Protein AF-A0A957MYQ6-F1 (afdb_monomer_lite)

pLDDT: mean 88.62, std 14.3, range [37.88, 97.56]

Sequence (107 aa):
PAEDISEDAAWDEAVTLADASLAPLLDRLRAAGWPAPEVGLDIADGRGRIVAAAELAWRAPRVAVFLPGQESDLLLAGQANWRTFLAGDVAACVDALLALDNVETTR

Radius of gyration: 13.66 Å; chains: 1; bounding box: 34×37×34 Å

Foldseek 3Di:
DPPPQPQVNLLVCLCVQADVLLNVLSVLCVVVVHGRWDAQDFQAAPVRHGQATARTADPVVQEGEHEPVRVRRQVRSVNSVHHYYYVPPNVVVSVVVSVVVVVVPPD

Structure (mmCIF, N/CA/C/O backbone):
data_AF-A0A957MYQ6-F1
#
_entry.id   AF-A0A957MYQ6-F1
#
loop_
_atom_site.group_PDB
_atom_site.id
_atom_site.type_symbol
_atom_site.label_atom_id
_atom_site.label_alt_id
_atom_site.label_comp_id
_atom_site.label_asym_id
_atom_site.label_entity_id
_atom_site.label_seq_id
_atom_site.pdbx_PDB_ins_code
_atom_site.Cartn_x
_atom_site.Cartn_y
_atom_site.Cartn_z
_atom_site.occupancy
_atom_site.B_iso_or_equiv
_atom_site.auth_seq_id
_atom_site.auth_comp_id
_atom_site.auth_asym_id
_atom_site.auth_atom_id
_atom_site.pdbx_PDB_model_num
ATOM 1 N N . PRO A 1 1 ? -16.464 -1.642 -20.356 1.00 37.97 1 PRO A N 1
ATOM 2 C CA . PRO A 1 1 ? -15.198 -2.372 -20.592 1.00 37.97 1 PRO A CA 1
ATOM 3 C C . PRO A 1 1 ? -14.158 -1.916 -19.567 1.00 37.97 1 PRO A C 1
ATOM 5 O O . PRO A 1 1 ? -13.855 -0.731 -19.532 1.00 37.97 1 PRO A O 1
ATOM 8 N N . ALA A 1 2 ? -13.712 -2.804 -18.677 1.00 49.34 2 ALA A N 1
ATOM 9 C CA . ALA A 1 2 ? -12.579 -2.485 -17.812 1.00 49.34 2 ALA A CA 1
ATOM 10 C C . ALA A 1 2 ? -11.347 -2.377 -18.718 1.00 49.34 2 ALA A C 1
ATOM 12 O O . ALA A 1 2 ? -11.082 -3.306 -19.481 1.00 49.34 2 ALA A O 1
ATOM 13 N N . GLU A 1 3 ? -10.701 -1.215 -18.735 1.00 53.62 3 GLU A N 1
ATOM 14 C CA . GLU A 1 3 ? -9.434 -1.034 -19.437 1.00 53.62 3 GLU A CA 1
ATOM 15 C C . GLU A 1 3 ? -8.420 -2.011 -18.839 1.00 53.62 3 GLU A C 1
ATOM 17 O O . GLU A 1 3 ? -8.224 -2.055 -17.626 1.00 53.62 3 GLU A O 1
ATOM 22 N N . ASP A 1 4 ? -7.836 -2.848 -19.693 1.00 59.69 4 ASP A N 1
ATOM 23 C CA . ASP A 1 4 ? -6.691 -3.681 -19.345 1.00 59.69 4 ASP A CA 1
ATOM 24 C C . ASP A 1 4 ? -5.492 -2.730 -19.244 1.00 59.69 4 ASP A C 1
ATOM 26 O O . ASP A 1 4 ? -4.839 -2.412 -20.240 1.00 59.69 4 ASP A O 1
ATOM 30 N N . ILE A 1 5 ? -5.303 -2.133 -18.064 1.00 64.81 5 ILE A N 1
ATOM 31 C CA . ILE A 1 5 ? -4.150 -1.277 -17.792 1.00 64.81 5 ILE A CA 1
ATOM 32 C C . ILE A 1 5 ? -2.937 -2.204 -17.742 1.00 64.81 5 ILE A C 1
ATOM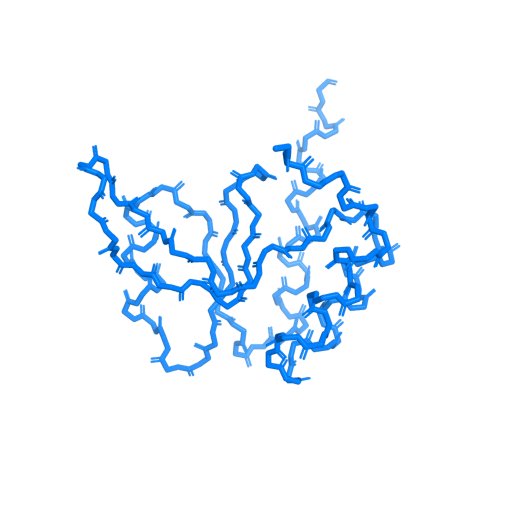 34 O O . ILE A 1 5 ? -2.841 -3.066 -16.868 1.00 64.81 5 ILE A O 1
ATOM 38 N N . SER A 1 6 ? -2.017 -2.046 -18.694 1.00 85.88 6 SER A N 1
ATOM 39 C CA . SER A 1 6 ? -0.742 -2.768 -18.673 1.00 85.88 6 SER A CA 1
ATOM 40 C C . SER A 1 6 ? -0.001 -2.497 -17.362 1.00 85.88 6 SER A C 1
ATOM 42 O O . SER A 1 6 ? -0.042 -1.372 -16.870 1.00 85.88 6 SER A O 1
ATOM 44 N N . GLU A 1 7 ? 0.736 -3.478 -16.842 1.00 84.56 7 GLU A N 1
ATOM 45 C CA . GLU A 1 7 ? 1.483 -3.350 -15.581 1.00 84.56 7 GLU A CA 1
ATOM 46 C C . GLU A 1 7 ? 2.405 -2.117 -15.537 1.00 84.56 7 GLU A C 1
ATOM 48 O O . GLU A 1 7 ? 2.477 -1.443 -14.512 1.00 84.56 7 GLU A O 1
ATOM 53 N N . ASP A 1 8 ? 3.042 -1.757 -16.656 1.00 89.56 8 ASP A N 1
ATOM 54 C CA . ASP A 1 8 ? 3.846 -0.533 -16.748 1.00 89.56 8 ASP A CA 1
ATOM 55 C C . ASP A 1 8 ? 3.017 0.736 -16.519 1.00 89.56 8 ASP A C 1
ATOM 57 O O . ASP A 1 8 ? 3.427 1.600 -15.751 1.00 89.56 8 ASP A O 1
ATOM 61 N N . ALA A 1 9 ? 1.819 0.815 -17.104 1.00 92.12 9 ALA A N 1
ATOM 62 C CA . ALA A 1 9 ? 0.916 1.947 -16.910 1.00 92.12 9 ALA A CA 1
ATOM 63 C C . ALA A 1 9 ? 0.399 2.033 -15.464 1.00 92.12 9 ALA A C 1
ATOM 65 O O . ALA A 1 9 ? 0.283 3.132 -14.927 1.00 92.12 9 ALA A O 1
ATOM 66 N N . ALA A 1 10 ? 0.155 0.891 -14.810 1.00 93.25 10 ALA A N 1
ATOM 67 C CA . ALA A 1 10 ? -0.204 0.863 -13.392 1.00 93.25 10 ALA A CA 1
ATOM 68 C C . ALA A 1 10 ? 0.952 1.359 -12.503 1.00 93.25 10 ALA A C 1
ATOM 70 O O . ALA A 1 10 ? 0.729 2.088 -11.539 1.00 93.25 10 ALA A O 1
ATOM 71 N N . TRP A 1 11 ? 2.200 1.022 -12.847 1.00 95.69 11 TRP A N 1
ATOM 72 C CA . TRP A 1 11 ? 3.380 1.562 -12.169 1.00 95.69 11 TRP A CA 1
ATOM 73 C C . TRP A 1 11 ? 3.574 3.061 -12.411 1.00 95.69 11 TRP A C 1
ATOM 75 O O . TRP A 1 11 ? 3.900 3.779 -11.467 1.00 95.69 11 TRP A O 1
ATOM 85 N N . ASP A 1 12 ? 3.377 3.543 -13.640 1.00 95.00 12 ASP A N 1
ATOM 86 C CA . ASP A 1 12 ? 3.441 4.974 -13.960 1.00 95.00 12 ASP A CA 1
ATOM 87 C C . ASP A 1 12 ? 2.393 5.771 -13.173 1.00 95.00 12 ASP A C 1
ATOM 89 O O . ASP A 1 12 ? 2.709 6.818 -12.601 1.00 95.00 12 ASP A O 1
ATOM 93 N N . GLU A 1 13 ? 1.164 5.258 -13.080 1.00 94.12 13 GLU A N 1
ATOM 94 C CA . GLU A 1 13 ? 0.110 5.852 -12.258 1.00 94.12 13 GLU A CA 1
ATOM 95 C C . GLU A 1 13 ? 0.503 5.861 -10.777 1.00 94.12 13 GLU A C 1
ATOM 97 O O . GLU A 1 13 ? 0.448 6.912 -10.136 1.00 94.12 13 GLU A O 1
ATOM 102 N N . ALA A 1 14 ? 0.977 4.728 -10.252 1.00 95.75 14 ALA A N 1
ATOM 103 C CA . ALA A 1 14 ? 1.373 4.616 -8.854 1.00 95.75 14 ALA A CA 1
ATOM 104 C C . ALA A 1 14 ? 2.484 5.605 -8.477 1.00 95.75 14 ALA A C 1
ATOM 106 O O . ALA A 1 14 ? 2.390 6.289 -7.460 1.00 95.75 14 ALA A O 1
ATOM 107 N N . VAL A 1 15 ? 3.515 5.729 -9.315 1.00 95.44 15 VAL A N 1
ATOM 108 C CA . VAL A 1 15 ? 4.618 6.683 -9.111 1.00 95.44 15 VAL A CA 1
ATOM 109 C C . VAL A 1 15 ? 4.148 8.133 -9.251 1.00 95.44 15 VAL A C 1
ATOM 111 O O . VAL A 1 15 ? 4.673 9.011 -8.571 1.00 95.44 15 VAL A O 1
ATOM 114 N N . THR A 1 16 ? 3.163 8.396 -10.113 1.00 95.75 16 THR A N 1
ATOM 115 C CA . THR A 1 16 ? 2.630 9.747 -10.340 1.00 95.75 16 THR A CA 1
ATOM 116 C C . THR A 1 16 ? 1.735 10.223 -9.197 1.00 95.75 16 THR A C 1
ATOM 118 O O . THR A 1 16 ? 1.767 11.405 -8.854 1.00 95.75 16 THR A O 1
ATOM 121 N N . LEU A 1 17 ? 0.906 9.334 -8.646 1.00 96.44 17 LEU A N 1
ATOM 122 C CA . LEU A 1 17 ? -0.128 9.693 -7.673 1.00 96.44 17 LEU A CA 1
ATOM 123 C C . LEU A 1 17 ? 0.323 9.553 -6.219 1.00 96.44 17 LEU A C 1
ATOM 125 O O . LEU A 1 17 ? -0.220 10.246 -5.360 1.00 96.44 17 LEU A O 1
ATOM 129 N N . ALA A 1 18 ? 1.271 8.662 -5.927 1.00 96.5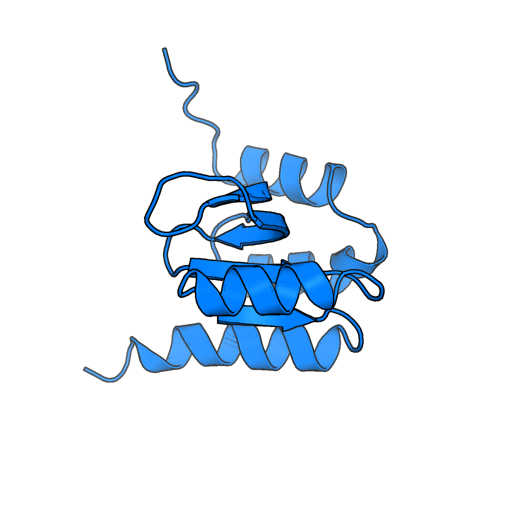6 18 ALA A N 1
ATOM 130 C CA . ALA A 1 18 ? 1.745 8.460 -4.565 1.00 96.56 18 ALA A CA 1
ATOM 131 C C . ALA A 1 18 ? 2.496 9.687 -4.031 1.00 96.56 18 ALA A C 1
ATOM 133 O O . ALA A 1 18 ? 3.099 10.459 -4.780 1.00 96.56 18 ALA A O 1
ATOM 134 N N . ASP A 1 19 ? 2.522 9.832 -2.705 1.00 95.81 19 ASP A N 1
ATOM 135 C CA . ASP A 1 19 ? 3.366 10.837 -2.069 1.00 95.81 19 ASP A CA 1
ATOM 136 C C . ASP A 1 19 ? 4.843 10.621 -2.439 1.00 95.81 19 ASP A C 1
ATOM 138 O O . ASP A 1 19 ? 5.371 9.506 -2.387 1.00 95.81 19 ASP A O 1
ATOM 142 N N . ALA A 1 20 ? 5.530 11.709 -2.795 1.00 94.31 20 ALA A N 1
ATOM 143 C CA . ALA A 1 20 ? 6.903 11.662 -3.292 1.00 94.31 20 ALA A CA 1
ATOM 144 C C . ALA A 1 20 ? 7.894 11.035 -2.293 1.00 94.31 20 ALA A C 1
ATOM 146 O O . ALA A 1 20 ? 8.929 10.507 -2.706 1.00 94.31 20 ALA A O 1
ATOM 147 N N . SER A 1 21 ? 7.591 11.054 -0.989 1.00 93.12 21 SER A N 1
ATOM 148 C CA . SER A 1 21 ? 8.404 10.383 0.033 1.00 93.12 21 SER A CA 1
ATOM 149 C C . SER A 1 21 ? 8.445 8.857 -0.126 1.00 93.12 21 SER A C 1
ATOM 151 O O . SER A 1 21 ? 9.388 8.222 0.351 1.00 93.12 21 SER A O 1
ATOM 153 N N . LEU A 1 22 ? 7.479 8.267 -0.839 1.00 95.31 22 LEU A N 1
ATOM 154 C CA . LEU A 1 22 ? 7.385 6.831 -1.101 1.00 95.31 22 LEU A CA 1
ATOM 155 C C . LEU A 1 22 ? 8.124 6.388 -2.369 1.00 95.31 22 LEU A C 1
ATOM 157 O O . LEU A 1 22 ? 8.251 5.184 -2.590 1.00 95.31 22 LEU A O 1
ATOM 161 N N . ALA A 1 23 ? 8.665 7.313 -3.171 1.00 93.94 23 ALA A N 1
ATOM 162 C CA . ALA A 1 23 ? 9.400 6.973 -4.392 1.00 93.94 23 ALA A CA 1
ATOM 163 C C . ALA A 1 23 ? 10.509 5.916 -4.172 1.00 93.94 23 ALA A C 1
ATOM 165 O O . ALA A 1 23 ? 10.536 4.934 -4.915 1.00 93.94 23 ALA A O 1
ATOM 166 N N . PRO A 1 24 ? 11.349 5.994 -3.113 1.00 93.25 24 PRO A N 1
ATOM 167 C CA . PRO A 1 24 ? 12.365 4.970 -2.868 1.00 93.25 24 PRO A CA 1
ATOM 168 C C . PRO A 1 24 ? 11.776 3.589 -2.550 1.00 93.25 24 PRO A C 1
ATOM 170 O O . PRO A 1 24 ? 12.407 2.574 -2.836 1.00 93.25 24 PRO A O 1
ATOM 173 N N . LEU A 1 25 ? 10.583 3.531 -1.950 1.00 93.88 25 LEU A N 1
ATOM 174 C CA . LEU A 1 25 ? 9.883 2.274 -1.688 1.00 93.88 25 LEU A CA 1
ATOM 175 C C . LEU A 1 25 ? 9.316 1.685 -2.979 1.00 93.88 25 LEU A C 1
ATOM 177 O O . LEU A 1 25 ? 9.532 0.503 -3.241 1.00 93.88 25 LEU A O 1
ATOM 181 N N . LEU A 1 26 ? 8.667 2.505 -3.809 1.00 94.94 26 LEU A N 1
ATOM 182 C CA . LEU A 1 26 ? 8.116 2.081 -5.098 1.00 94.94 26 LEU A CA 1
ATOM 183 C C . LEU A 1 26 ? 9.209 1.545 -6.032 1.00 94.94 26 LEU A C 1
ATOM 185 O O . LEU A 1 26 ? 9.057 0.450 -6.571 1.00 94.94 26 LEU A O 1
ATOM 189 N N . ASP A 1 27 ? 10.342 2.245 -6.142 1.00 94.25 27 ASP A N 1
ATOM 190 C CA . ASP A 1 27 ? 11.484 1.805 -6.953 1.00 94.25 27 ASP A CA 1
ATOM 191 C C . ASP A 1 27 ? 11.994 0.422 -6.526 1.00 94.25 27 ASP A C 1
ATOM 193 O O . ASP A 1 27 ? 12.279 -0.446 -7.356 1.00 94.25 27 ASP A O 1
ATOM 197 N N . ARG A 1 28 ? 12.102 0.193 -5.212 1.00 93.88 28 ARG A N 1
ATOM 198 C CA . ARG A 1 28 ? 12.625 -1.063 -4.655 1.00 93.88 28 ARG A CA 1
ATOM 199 C C . ARG A 1 28 ? 11.651 -2.219 -4.847 1.00 93.88 28 ARG A C 1
ATOM 201 O O . ARG A 1 28 ? 12.097 -3.313 -5.183 1.00 93.88 28 ARG A O 1
ATOM 208 N N . LEU A 1 29 ? 10.353 -1.983 -4.670 1.00 92.75 29 LEU A N 1
ATOM 209 C CA . LEU A 1 29 ? 9.320 -2.997 -4.887 1.00 92.75 29 LEU A CA 1
ATOM 210 C C . LEU A 1 29 ? 9.187 -3.354 -6.372 1.00 92.75 29 LEU A C 1
ATOM 212 O O . LEU A 1 29 ? 9.167 -4.540 -6.701 1.00 92.75 29 LEU A O 1
ATOM 216 N N . ARG A 1 30 ? 9.209 -2.361 -7.273 1.00 94.00 30 ARG A N 1
ATOM 217 C CA . ARG A 1 30 ? 9.220 -2.599 -8.726 1.00 94.00 30 ARG A CA 1
ATOM 218 C C . ARG A 1 30 ? 10.432 -3.429 -9.140 1.00 94.00 30 ARG A C 1
ATOM 220 O O . ARG A 1 30 ? 10.288 -4.416 -9.854 1.00 94.00 30 ARG A O 1
ATOM 227 N N . ALA A 1 31 ? 11.622 -3.079 -8.648 1.00 92.25 31 ALA A N 1
ATOM 228 C CA . ALA A 1 31 ? 12.846 -3.836 -8.922 1.00 92.25 31 ALA A CA 1
ATOM 229 C C . ALA A 1 31 ? 12.821 -5.265 -8.347 1.00 92.25 31 ALA A C 1
ATOM 231 O O . ALA A 1 31 ? 13.485 -6.150 -8.884 1.00 92.25 31 ALA A O 1
ATOM 232 N N . ALA A 1 32 ? 12.065 -5.492 -7.270 1.00 89.75 32 ALA A N 1
ATOM 233 C CA . ALA A 1 32 ? 11.865 -6.805 -6.665 1.00 89.75 32 ALA A CA 1
ATOM 234 C C . ALA A 1 32 ? 10.749 -7.632 -7.332 1.00 89.75 32 ALA A C 1
ATOM 236 O O . ALA A 1 32 ? 10.496 -8.750 -6.894 1.00 89.75 32 ALA A O 1
ATOM 237 N N . GLY A 1 33 ? 10.094 -7.116 -8.378 1.00 90.56 33 GLY A N 1
ATOM 238 C CA . GLY A 1 33 ? 9.050 -7.836 -9.111 1.00 90.56 33 GLY A CA 1
ATOM 239 C C . GLY A 1 33 ? 7.685 -7.841 -8.426 1.00 90.56 33 GLY A C 1
ATOM 240 O O . GLY A 1 33 ? 6.857 -8.696 -8.731 1.00 90.56 33 GLY A O 1
ATOM 241 N N . TRP A 1 34 ? 7.437 -6.908 -7.504 1.00 91.81 34 TRP A N 1
ATOM 242 C CA . TRP A 1 34 ? 6.099 -6.734 -6.946 1.00 91.81 34 TRP A CA 1
ATOM 243 C C . TRP A 1 34 ? 5.124 -6.220 -8.015 1.00 91.81 34 TRP A C 1
ATOM 245 O O . TRP A 1 34 ? 5.534 -5.487 -8.919 1.00 91.81 34 TRP A O 1
ATOM 255 N N . PRO A 1 35 ? 3.825 -6.536 -7.892 1.00 93.06 35 PRO A N 1
ATOM 256 C CA . PRO A 1 35 ? 2.803 -5.866 -8.684 1.00 93.06 35 PRO A CA 1
ATOM 257 C C . PRO A 1 35 ? 2.711 -4.384 -8.299 1.00 93.06 35 PRO A C 1
ATOM 259 O O . PRO A 1 35 ? 2.997 -4.007 -7.156 1.00 93.06 35 PRO A O 1
ATOM 262 N N . ALA A 1 36 ? 2.266 -3.545 -9.234 1.00 94.88 36 ALA A N 1
ATOM 263 C CA . ALA A 1 36 ? 1.995 -2.138 -8.951 1.00 94.88 36 ALA A CA 1
ATOM 264 C C . ALA A 1 36 ? 0.937 -1.997 -7.832 1.00 94.88 36 ALA A C 1
ATOM 266 O O . ALA A 1 36 ? -0.069 -2.716 -7.854 1.00 94.88 36 ALA A O 1
ATOM 267 N N . PRO A 1 37 ? 1.144 -1.114 -6.837 1.00 96.38 37 PRO A N 1
ATOM 268 C CA . PRO A 1 37 ? 0.121 -0.824 -5.838 1.00 96.38 37 PRO A CA 1
ATOM 269 C C . PRO A 1 37 ? -1.027 0.007 -6.423 1.00 96.38 37 PRO A C 1
ATOM 271 O O . PRO A 1 37 ? -0.823 0.826 -7.314 1.00 96.38 37 PRO A O 1
ATOM 274 N N . GLU A 1 38 ? -2.218 -0.134 -5.843 1.00 96.12 38 GLU A N 1
ATOM 275 C CA . GLU A 1 38 ? -3.277 0.875 -5.958 1.00 96.12 38 GLU A CA 1
ATOM 276 C C . GLU A 1 38 ? -2.969 2.039 -5.007 1.00 96.12 38 GLU A C 1
ATOM 278 O O . GLU A 1 38 ? -2.658 1.815 -3.833 1.00 96.12 38 GLU A O 1
ATOM 283 N N . VAL A 1 39 ? -3.073 3.273 -5.503 1.00 96.81 39 VAL A N 1
ATOM 284 C CA . VAL A 1 39 ? -2.861 4.495 -4.713 1.00 96.81 39 VAL A CA 1
ATOM 285 C C . VAL A 1 39 ? -4.192 5.010 -4.176 1.00 96.81 39 VAL A C 1
ATOM 287 O O . VAL A 1 39 ? -5.180 5.044 -4.908 1.00 96.81 39 VAL A O 1
ATOM 290 N N . GLY A 1 40 ? -4.225 5.430 -2.909 1.00 95.56 40 GLY A N 1
ATOM 291 C CA . GLY A 1 40 ? -5.431 6.003 -2.299 1.00 95.56 40 GLY A CA 1
ATOM 292 C C . GLY A 1 40 ? -6.574 4.993 -2.147 1.00 95.56 40 GLY A C 1
ATOM 293 O O . GLY A 1 40 ? -7.742 5.343 -2.311 1.00 95.56 40 GLY A O 1
ATOM 294 N N . LEU A 1 41 ? -6.253 3.723 -1.886 1.00 96.56 41 LEU A N 1
ATOM 295 C CA . LEU A 1 41 ? -7.252 2.666 -1.802 1.00 96.56 41 LEU A CA 1
ATOM 296 C C . LEU A 1 41 ? -8.145 2.828 -0.567 1.00 96.56 41 LEU A C 1
ATOM 298 O O . LEU A 1 41 ? -7.684 2.698 0.570 1.00 96.56 41 LEU A O 1
ATOM 302 N N . ASP A 1 42 ? -9.451 2.927 -0.803 1.00 97.50 42 ASP A N 1
ATOM 303 C CA . ASP A 1 42 ? -10.468 2.793 0.236 1.00 97.50 42 ASP A CA 1
ATOM 304 C C . ASP A 1 42 ? -10.540 1.353 0.773 1.00 97.50 42 ASP A C 1
ATOM 306 O O . ASP A 1 42 ? -10.887 0.393 0.070 1.00 97.50 42 ASP A O 1
ATOM 310 N N . ILE A 1 43 ? -10.259 1.200 2.066 1.00 97.12 43 ILE A N 1
ATOM 311 C CA . ILE A 1 43 ? -10.357 -0.062 2.793 1.00 97.12 43 ILE A CA 1
ATOM 312 C C . ILE A 1 43 ? -11.694 -0.124 3.522 1.00 97.12 43 ILE A C 1
ATOM 314 O O . ILE A 1 43 ? -12.017 0.722 4.358 1.00 97.12 43 ILE A O 1
ATOM 318 N N . ALA A 1 44 ? -12.460 -1.177 3.234 1.00 96.12 44 ALA A N 1
ATOM 319 C CA . ALA A 1 44 ? -13.742 -1.439 3.868 1.00 96.12 44 ALA A CA 1
ATOM 320 C C . ALA A 1 44 ? -13.645 -2.462 5.013 1.00 96.12 44 ALA A C 1
ATOM 322 O O . ALA A 1 44 ? -12.884 -3.429 4.937 1.00 96.12 44 ALA A O 1
ATOM 323 N N . ASP A 1 45 ? -14.473 -2.290 6.046 1.00 93.38 45 ASP A N 1
ATOM 324 C CA . ASP A 1 45 ? -14.687 -3.293 7.090 1.00 93.38 45 ASP A CA 1
ATOM 325 C C . ASP A 1 45 ? -15.505 -4.499 6.581 1.00 93.38 45 ASP A C 1
ATOM 327 O O . ASP A 1 45 ? -16.012 -4.530 5.458 1.00 93.38 45 ASP A O 1
ATOM 331 N N . GLY A 1 46 ? -15.703 -5.504 7.441 1.00 89.19 46 GLY A N 1
ATOM 332 C CA . GLY A 1 46 ? -16.516 -6.687 7.117 1.00 89.19 46 GLY A CA 1
ATOM 333 C C . GLY A 1 46 ? -18.002 -6.403 6.840 1.00 89.19 46 GLY A C 1
ATOM 334 O O . GLY A 1 46 ? -18.739 -7.322 6.491 1.00 89.19 46 GLY A O 1
ATOM 335 N N . ARG A 1 47 ? -18.461 -5.156 7.004 1.00 92.88 47 ARG A N 1
ATOM 336 C CA . ARG A 1 47 ? -19.815 -4.692 6.667 1.00 92.88 47 ARG A CA 1
ATOM 337 C C . ARG A 1 47 ? -19.835 -3.853 5.385 1.00 92.88 47 ARG A C 1
ATOM 339 O O . ARG A 1 47 ? -20.897 -3.351 5.026 1.00 92.88 47 ARG A O 1
ATOM 346 N N . GLY A 1 48 ? -18.695 -3.694 4.711 1.00 92.50 48 GLY A N 1
ATOM 347 C CA . GLY A 1 48 ? -18.561 -2.899 3.493 1.00 92.50 48 GLY A CA 1
ATOM 348 C C . GLY A 1 48 ? -18.491 -1.390 3.732 1.00 92.50 48 GLY A C 1
ATOM 349 O O . GLY A 1 48 ? -18.663 -0.628 2.785 1.00 92.50 48 GLY A O 1
ATOM 350 N N . ARG A 1 49 ? -18.268 -0.931 4.972 1.00 95.56 49 ARG A N 1
ATOM 351 C CA . ARG A 1 49 ? -18.095 0.500 5.267 1.00 95.56 49 ARG A CA 1
ATOM 352 C C . ARG A 1 49 ? -16.633 0.878 5.113 1.00 95.56 49 ARG A C 1
ATOM 354 O O . ARG A 1 49 ? -15.794 0.182 5.675 1.00 95.56 49 ARG A O 1
ATOM 361 N N . ILE A 1 50 ? -16.339 1.979 4.426 1.00 96.94 50 ILE A N 1
ATOM 362 C CA . ILE A 1 50 ? -14.970 2.499 4.331 1.00 96.94 50 ILE A CA 1
ATOM 363 C C . ILE A 1 50 ? -14.515 2.970 5.714 1.00 96.94 50 ILE A C 1
ATOM 365 O O . ILE A 1 50 ? -15.231 3.721 6.379 1.00 96.94 50 ILE A O 1
ATOM 369 N N . VAL A 1 51 ? -13.360 2.478 6.159 1.00 97.12 51 VAL A N 1
ATOM 370 C CA . VAL A 1 51 ? -12.786 2.767 7.482 1.00 97.12 51 VAL A CA 1
ATOM 371 C C . VAL A 1 51 ? -11.397 3.392 7.417 1.00 97.12 51 VAL A C 1
ATOM 373 O O . VAL A 1 51 ? -10.944 3.912 8.427 1.00 97.12 51 VAL A O 1
ATOM 376 N N . ALA A 1 52 ? -10.725 3.334 6.270 1.00 97.31 52 ALA A N 1
ATOM 377 C CA . ALA A 1 52 ? -9.387 3.877 6.076 1.00 97.31 52 ALA A CA 1
ATOM 378 C C . ALA A 1 52 ? -9.139 4.124 4.585 1.00 97.31 52 ALA A C 1
ATOM 380 O O . ALA A 1 52 ? -9.690 3.392 3.758 1.00 97.31 52 ALA A O 1
ATOM 381 N N . ALA A 1 53 ? -8.278 5.088 4.264 1.00 96.88 53 ALA A N 1
ATOM 382 C CA . ALA A 1 53 ? -7.737 5.274 2.920 1.00 96.88 53 ALA A CA 1
ATOM 383 C C . ALA A 1 53 ? -6.222 5.038 2.961 1.00 96.88 53 ALA A C 1
ATOM 385 O O . ALA A 1 53 ? -5.491 5.762 3.633 1.00 96.88 53 ALA A O 1
ATOM 386 N N . ALA A 1 54 ? -5.760 3.973 2.309 1.00 97.50 54 ALA A N 1
ATOM 387 C CA . ALA A 1 54 ? -4.344 3.630 2.268 1.00 97.50 54 ALA A CA 1
ATOM 388 C C . ALA A 1 54 ? -3.639 4.375 1.137 1.00 97.50 54 ALA A C 1
ATOM 390 O O . ALA A 1 54 ? -4.140 4.423 0.017 1.00 97.50 54 ALA A O 1
ATOM 391 N N . GLU A 1 55 ? -2.441 4.881 1.407 1.00 97.31 55 GLU A N 1
ATOM 392 C CA . GLU A 1 55 ? -1.650 5.611 0.414 1.00 97.31 55 GLU A CA 1
ATOM 393 C C . GLU A 1 55 ? -1.161 4.679 -0.684 1.00 97.31 55 GLU A C 1
ATOM 395 O O . GLU A 1 55 ? -1.285 5.006 -1.857 1.00 97.31 55 GLU A O 1
ATOM 400 N N . LEU A 1 56 ? -0.701 3.482 -0.309 1.00 97.56 56 LEU A N 1
ATOM 401 C CA . LEU A 1 56 ? -0.435 2.383 -1.236 1.00 97.56 56 LEU A CA 1
ATOM 402 C C . LEU A 1 56 ? -1.107 1.117 -0.728 1.00 97.56 56 LEU A C 1
ATOM 404 O O . LEU A 1 56 ? -1.045 0.818 0.468 1.00 97.56 56 LEU A O 1
ATOM 408 N N . ALA A 1 57 ? -1.679 0.320 -1.624 1.00 97.00 57 ALA A N 1
ATOM 409 C CA . ALA A 1 57 ? -2.257 -0.953 -1.241 1.00 97.00 57 ALA A CA 1
ATOM 410 C C . ALA A 1 57 ? -2.170 -2.036 -2.315 1.00 97.00 57 ALA A C 1
ATOM 412 O O . ALA A 1 57 ? -2.276 -1.794 -3.513 1.00 97.00 57 ALA A O 1
ATOM 413 N N . TRP A 1 58 ? -2.085 -3.276 -1.843 1.00 95.50 58 TRP A N 1
ATOM 414 C CA . TRP A 1 58 ? -2.168 -4.489 -2.646 1.00 95.50 58 TRP A CA 1
ATOM 415 C C . TRP A 1 58 ? -3.341 -5.331 -2.160 1.00 95.50 58 TRP A C 1
ATOM 417 O O . TRP A 1 58 ? -3.290 -5.916 -1.075 1.00 95.50 58 TRP A O 1
ATOM 427 N N . ARG A 1 59 ? -4.411 -5.420 -2.961 1.00 91.31 59 ARG A N 1
ATOM 428 C CA . ARG A 1 59 ? -5.640 -6.168 -2.611 1.00 91.31 59 ARG A CA 1
ATOM 429 C C . ARG A 1 59 ? -5.381 -7.650 -2.364 1.00 91.31 59 ARG A C 1
ATOM 431 O O . ARG A 1 59 ? -5.945 -8.234 -1.441 1.00 91.31 59 ARG A O 1
ATOM 438 N N . ALA A 1 60 ? -4.497 -8.233 -3.161 1.00 88.19 60 ALA A N 1
ATOM 439 C CA . ALA A 1 60 ? -3.857 -9.507 -2.899 1.00 88.19 60 ALA A CA 1
ATOM 440 C C . ALA A 1 60 ? -2.350 -9.211 -2.869 1.00 88.19 60 ALA A C 1
ATOM 442 O O . ALA A 1 60 ? -1.825 -8.798 -3.898 1.00 88.19 60 ALA A O 1
ATOM 443 N N . PRO A 1 61 ? -1.682 -9.298 -1.707 1.00 89.88 61 PRO A N 1
ATOM 444 C CA . PRO A 1 61 ? -2.046 -10.141 -0.568 1.00 89.88 61 PRO A CA 1
ATOM 445 C C . PRO A 1 61 ? -2.586 -9.381 0.677 1.00 89.88 61 PRO A C 1
ATOM 447 O O . PRO A 1 61 ? -2.287 -9.758 1.811 1.00 89.88 61 PRO A O 1
ATOM 450 N N . ARG A 1 62 ? -3.391 -8.322 0.496 1.00 94.38 62 ARG A N 1
ATOM 451 C CA . ARG A 1 62 ? -3.945 -7.436 1.552 1.00 94.38 62 ARG A CA 1
ATOM 452 C C . ARG A 1 62 ? -2.878 -6.736 2.376 1.00 94.38 62 ARG A C 1
ATOM 454 O O . ARG A 1 62 ? -2.758 -6.934 3.587 1.00 94.38 62 ARG A O 1
ATOM 461 N N . VAL A 1 63 ? -2.096 -5.920 1.692 1.00 96.31 63 VAL A N 1
ATOM 462 C CA . VAL A 1 63 ? -1.068 -5.072 2.289 1.00 96.31 63 VAL A CA 1
ATOM 463 C C . VAL A 1 63 ? -1.441 -3.617 2.061 1.00 96.31 63 VAL A C 1
ATOM 465 O O . VAL A 1 63 ? -1.884 -3.280 0.970 1.00 96.31 63 VAL A O 1
ATOM 468 N N . ALA A 1 64 ? -1.280 -2.777 3.076 1.00 97.12 64 ALA A N 1
ATOM 469 C CA . ALA A 1 64 ? -1.547 -1.348 3.013 1.00 97.12 64 ALA A CA 1
ATOM 470 C C . ALA A 1 64 ? -0.405 -0.567 3.671 1.00 97.12 64 ALA A C 1
ATOM 472 O O . ALA A 1 64 ? 0.067 -0.933 4.750 1.00 97.12 64 ALA A O 1
ATOM 473 N N . VAL A 1 65 ? 0.033 0.505 3.024 1.00 96.69 65 VAL A N 1
ATOM 474 C CA . VAL A 1 65 ? 1.044 1.436 3.523 1.00 96.69 65 VAL A CA 1
ATOM 475 C C . VAL A 1 65 ? 0.371 2.782 3.755 1.00 96.69 65 VAL A C 1
ATOM 477 O O . VAL A 1 65 ? -0.374 3.266 2.907 1.00 96.69 65 VAL A O 1
ATOM 480 N N . PHE A 1 66 ? 0.645 3.367 4.914 1.00 97.25 66 PHE A N 1
ATOM 481 C CA . PHE A 1 66 ? 0.120 4.652 5.362 1.00 97.25 66 PHE A CA 1
ATOM 482 C C . PHE A 1 66 ? 1.272 5.625 5.608 1.00 97.25 66 PHE A C 1
ATOM 484 O O . PHE A 1 66 ? 2.367 5.209 5.997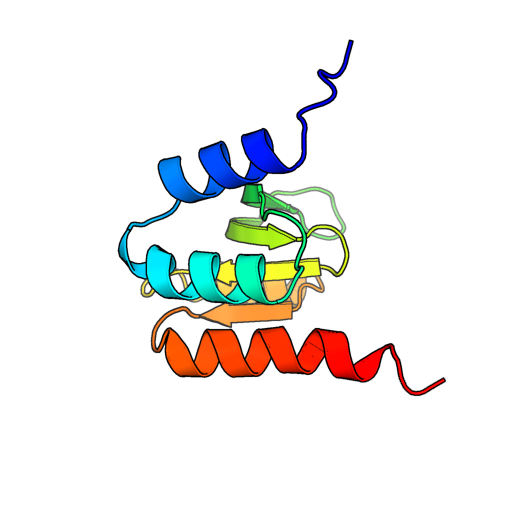 1.00 97.25 66 PHE A O 1
ATOM 491 N N . LEU A 1 67 ? 1.032 6.916 5.420 1.00 95.81 67 LEU A N 1
ATOM 492 C CA . LEU A 1 67 ? 1.983 7.977 5.734 1.00 95.81 67 LEU A CA 1
ATOM 493 C C . LEU A 1 67 ? 1.944 8.347 7.227 1.00 95.81 67 LEU A C 1
ATOM 495 O O . LEU A 1 67 ? 0.951 8.098 7.920 1.00 95.81 67 LEU A O 1
ATOM 499 N N . PRO A 1 68 ? 3.013 8.974 7.751 1.00 94.31 68 PRO A N 1
ATOM 500 C CA . PRO A 1 68 ? 2.981 9.593 9.074 1.00 94.31 68 PRO A CA 1
ATOM 501 C C . PRO A 1 68 ? 1.791 10.558 9.216 1.00 94.31 68 PRO A C 1
ATOM 503 O O . PRO A 1 68 ? 1.590 11.421 8.365 1.00 94.31 68 PRO A O 1
ATOM 506 N N . GLY A 1 69 ? 1.012 10.431 10.293 1.00 94.38 69 GLY A N 1
ATOM 507 C CA . GLY A 1 69 ? -0.233 11.181 10.504 1.00 94.38 69 GLY A CA 1
ATOM 508 C C . GLY A 1 69 ? -1.511 10.382 10.212 1.00 94.38 69 GLY A C 1
ATOM 509 O O . GLY A 1 69 ? -2.598 10.837 10.569 1.00 94.38 69 GLY A O 1
ATOM 510 N N . GLN A 1 70 ? -1.402 9.192 9.607 1.00 95.69 70 GLN A N 1
ATOM 511 C CA . GLN A 1 70 ? -2.523 8.289 9.307 1.00 95.69 70 GLN A CA 1
ATOM 512 C C . GLN A 1 70 ? -2.593 7.070 10.246 1.00 95.69 70 GLN A C 1
ATOM 514 O O . GLN A 1 70 ? -3.129 6.020 9.895 1.00 95.69 70 GLN A O 1
ATOM 519 N N . GLU A 1 71 ? -2.074 7.173 11.471 1.00 96.25 71 GLU A N 1
ATOM 520 C CA . GLU A 1 71 ? -2.028 6.052 12.421 1.00 96.25 71 GLU A CA 1
ATOM 521 C C . GLU A 1 71 ? -3.420 5.503 12.777 1.00 96.25 71 GLU A C 1
ATOM 523 O O . GLU A 1 71 ? -3.567 4.308 13.033 1.00 96.25 71 GLU A O 1
ATOM 528 N N . SER A 1 72 ? -4.452 6.351 12.779 1.00 97.00 72 SER A N 1
ATOM 529 C CA . SER A 1 72 ? -5.831 5.903 13.030 1.00 97.00 72 SER A CA 1
ATOM 530 C C . SER A 1 72 ? -6.342 4.996 11.907 1.00 97.00 72 SER A C 1
ATOM 532 O O . SER A 1 72 ? -6.892 3.929 12.183 1.00 97.00 72 SER A O 1
ATOM 534 N N . ASP A 1 73 ? -6.097 5.380 10.655 1.00 97.25 73 ASP A N 1
ATOM 535 C CA . ASP A 1 73 ? -6.478 4.618 9.464 1.00 97.25 73 ASP A CA 1
ATOM 536 C C . ASP A 1 73 ? -5.709 3.296 9.393 1.00 97.25 73 ASP A C 1
ATOM 538 O O . ASP A 1 73 ? -6.301 2.244 9.143 1.00 97.25 73 ASP A O 1
ATOM 542 N N . LEU A 1 74 ? -4.416 3.320 9.735 1.00 96.75 74 LEU A N 1
ATOM 543 C CA . LEU A 1 74 ? -3.585 2.125 9.882 1.00 96.75 74 LEU A CA 1
ATOM 544 C C . LEU A 1 74 ? -4.217 1.117 10.852 1.00 96.75 74 LEU A C 1
ATOM 546 O O . LEU A 1 74 ? -4.353 -0.065 10.528 1.00 96.75 74 LEU A O 1
ATOM 550 N N . LEU A 1 75 ? -4.638 1.567 12.038 1.00 97.19 75 LEU A N 1
ATOM 551 C CA . LEU A 1 75 ? -5.256 0.691 13.037 1.00 97.19 75 LEU A CA 1
ATOM 552 C C . LEU A 1 75 ? -6.590 0.111 12.5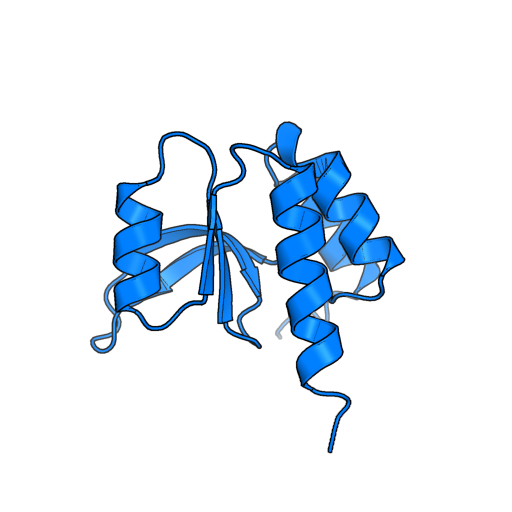45 1.00 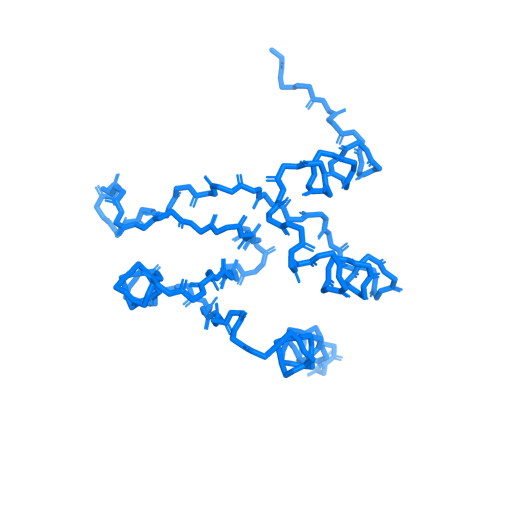97.19 75 LEU A C 1
ATOM 554 O O . LEU A 1 75 ? -6.851 -1.080 12.735 1.00 97.19 75 LEU A O 1
ATOM 558 N N . LEU A 1 76 ? -7.423 0.929 11.897 1.00 97.50 76 LEU A N 1
ATOM 559 C CA . LEU A 1 76 ? -8.716 0.506 11.356 1.00 97.50 76 LEU A CA 1
ATOM 560 C C . LEU A 1 76 ? -8.559 -0.496 10.205 1.00 97.50 76 LEU A C 1
ATOM 562 O O . LEU A 1 76 ? -9.262 -1.508 10.169 1.00 97.50 76 LEU A O 1
ATOM 566 N N . ALA A 1 77 ? -7.596 -0.281 9.310 1.00 97.12 77 ALA A N 1
ATOM 567 C CA . ALA A 1 77 ? -7.263 -1.227 8.251 1.00 97.12 77 ALA A CA 1
ATOM 568 C C . ALA A 1 77 ? -6.750 -2.563 8.816 1.00 97.12 77 ALA A C 1
ATOM 570 O O . ALA A 1 77 ? -7.156 -3.632 8.350 1.00 97.12 77 ALA A O 1
ATOM 571 N N . GLY A 1 78 ? -5.939 -2.525 9.878 1.00 96.50 78 GLY A N 1
ATOM 572 C CA . GLY A 1 78 ? -5.514 -3.724 10.605 1.00 96.50 78 GLY A CA 1
ATOM 573 C C . GLY A 1 78 ? -6.698 -4.511 11.182 1.00 96.50 78 GLY A C 1
ATOM 574 O O . GLY A 1 78 ? -6.773 -5.731 11.031 1.00 96.50 78 GLY A O 1
ATOM 575 N N . GLN A 1 79 ? -7.686 -3.820 11.762 1.00 96.75 79 GLN A N 1
ATOM 576 C CA . GLN A 1 79 ? -8.945 -4.435 12.216 1.00 96.75 79 GLN A CA 1
ATOM 577 C C . GLN A 1 79 ? -9.791 -4.991 11.060 1.00 96.75 79 GLN A C 1
ATOM 579 O O . GLN A 1 79 ? -10.516 -5.970 11.243 1.00 96.75 79 GLN A O 1
ATOM 584 N N . ALA A 1 80 ? -9.666 -4.413 9.863 1.00 96.06 80 ALA A N 1
ATOM 585 C CA . ALA A 1 80 ? -10.234 -4.927 8.618 1.00 96.06 80 ALA A CA 1
ATOM 586 C C . ALA A 1 80 ? -9.391 -6.055 7.981 1.00 96.06 80 ALA A C 1
ATOM 588 O O . ALA A 1 80 ? -9.630 -6.444 6.835 1.00 96.06 80 ALA A O 1
ATOM 589 N N . ASN A 1 81 ? -8.449 -6.635 8.735 1.00 95.25 81 ASN A N 1
ATOM 590 C CA . ASN A 1 81 ? -7.668 -7.811 8.359 1.00 95.25 81 ASN A CA 1
ATOM 591 C C . ASN A 1 81 ? -6.669 -7.556 7.210 1.00 95.25 81 ASN A C 1
ATOM 593 O O . ASN A 1 81 ? -6.400 -8.457 6.405 1.00 95.25 81 ASN A O 1
ATOM 597 N N . TRP A 1 82 ? -6.134 -6.333 7.146 1.00 96.31 82 TRP A N 1
ATOM 598 C CA . TRP A 1 82 ? -5.002 -5.951 6.299 1.00 96.31 82 TRP A CA 1
ATOM 599 C C . TRP A 1 82 ? -3.688 -6.014 7.076 1.00 96.31 82 TRP A C 1
ATOM 601 O O . TRP A 1 82 ? -3.644 -5.763 8.279 1.00 96.31 82 TRP A O 1
ATOM 611 N N . ARG A 1 83 ? -2.594 -6.321 6.377 1.00 95.88 83 ARG A N 1
ATOM 612 C CA . ARG A 1 83 ? -1.237 -6.092 6.883 1.00 95.88 83 ARG A CA 1
ATOM 613 C C . ARG A 1 83 ? -0.882 -4.641 6.638 1.00 95.88 83 ARG A C 1
ATOM 615 O O . ARG A 1 83 ? -0.886 -4.199 5.494 1.00 95.88 83 ARG A O 1
ATOM 622 N N . THR A 1 84 ? -0.597 -3.912 7.702 1.00 95.56 84 THR A N 1
ATOM 623 C CA . THR A 1 84 ? -0.468 -2.461 7.629 1.00 95.56 84 THR A CA 1
ATOM 624 C C . THR A 1 84 ? 0.926 -2.005 8.019 1.00 95.56 84 THR A C 1
ATOM 626 O O . THR A 1 84 ? 1.455 -2.448 9.039 1.00 95.56 84 THR A O 1
ATOM 629 N N . PHE A 1 85 ? 1.489 -1.085 7.245 1.00 95.38 85 PHE A N 1
ATOM 630 C CA . PHE A 1 85 ? 2.806 -0.505 7.477 1.00 95.38 85 PHE A CA 1
ATOM 631 C C . PHE A 1 85 ? 2.708 1.017 7.526 1.00 95.38 85 PHE A C 1
ATOM 633 O O . PHE A 1 85 ? 1.949 1.619 6.771 1.00 95.38 85 PHE A O 1
ATOM 640 N N . LEU A 1 86 ? 3.485 1.637 8.413 1.00 94.88 86 LEU A N 1
ATOM 641 C CA . LEU A 1 86 ? 3.620 3.089 8.480 1.00 94.88 86 LEU A CA 1
ATOM 642 C C . LEU A 1 86 ? 4.941 3.489 7.824 1.00 94.88 86 LEU A C 1
ATOM 644 O O . LEU A 1 86 ? 6.003 3.049 8.266 1.00 94.88 86 LEU A O 1
ATOM 648 N N . ALA A 1 87 ? 4.898 4.355 6.818 1.00 92.06 87 ALA A N 1
ATOM 649 C CA . ALA A 1 87 ? 6.069 4.853 6.103 1.00 92.06 87 ALA A CA 1
ATOM 650 C C . ALA A 1 87 ? 6.829 5.946 6.886 1.00 92.06 87 ALA A C 1
ATOM 652 O O . ALA A 1 87 ? 7.210 6.973 6.335 1.00 92.06 87 ALA A O 1
ATOM 653 N N . GLY A 1 88 ? 7.038 5.743 8.192 1.00 84.06 88 GLY A N 1
ATOM 654 C CA . GLY A 1 88 ? 7.881 6.619 9.018 1.00 84.06 88 GLY A CA 1
ATOM 655 C C . GLY A 1 88 ? 9.378 6.389 8.790 1.00 84.06 88 GLY A C 1
ATOM 656 O O . GLY A 1 88 ? 10.167 7.327 8.854 1.00 84.06 88 GLY A O 1
ATOM 657 N N . ASP A 1 89 ? 9.751 5.146 8.478 1.00 84.31 89 ASP A N 1
ATOM 658 C CA . ASP A 1 89 ? 11.072 4.762 7.985 1.00 84.31 89 ASP A CA 1
ATOM 659 C C . ASP A 1 89 ? 10.884 3.922 6.717 1.00 84.31 89 ASP A C 1
ATOM 661 O O . ASP A 1 89 ? 10.450 2.767 6.755 1.00 84.31 89 ASP A O 1
ATOM 665 N N . VAL A 1 90 ? 11.179 4.539 5.574 1.00 82.69 90 VAL A N 1
ATOM 666 C CA . VAL A 1 90 ? 10.990 3.945 4.247 1.00 82.69 90 VAL A CA 1
ATOM 667 C C . VAL A 1 90 ? 11.843 2.687 4.071 1.00 82.69 90 VAL A C 1
ATOM 669 O O . VAL A 1 90 ? 11.371 1.717 3.480 1.00 82.69 90 VAL A O 1
ATOM 672 N N . ALA A 1 91 ? 13.067 2.660 4.609 1.00 81.25 91 ALA A N 1
ATOM 673 C CA . ALA A 1 91 ? 13.959 1.510 4.474 1.00 81.25 91 ALA A CA 1
ATOM 674 C C . ALA A 1 91 ? 13.422 0.305 5.256 1.00 81.25 91 ALA A C 1
ATOM 676 O O . ALA A 1 91 ? 13.303 -0.787 4.701 1.00 81.25 91 ALA A O 1
ATOM 677 N N . ALA A 1 92 ? 13.005 0.528 6.505 1.00 84.75 92 ALA A N 1
ATOM 678 C CA . ALA A 1 92 ? 12.379 -0.514 7.315 1.00 84.75 92 ALA A CA 1
ATOM 679 C C . ALA A 1 92 ? 11.078 -1.037 6.677 1.00 84.75 92 ALA A C 1
ATOM 681 O O . ALA A 1 92 ? 10.794 -2.234 6.735 1.00 84.75 92 ALA A O 1
ATOM 682 N N . CYS A 1 93 ? 10.301 -0.153 6.043 1.00 86.38 93 CYS A N 1
ATOM 683 C CA . CYS A 1 93 ? 9.082 -0.528 5.330 1.00 86.38 93 CYS A CA 1
ATOM 684 C C . CYS A 1 93 ? 9.386 -1.428 4.120 1.00 86.38 93 CYS A C 1
ATOM 686 O O . CYS A 1 93 ? 8.751 -2.469 3.959 1.00 86.38 93 CYS A O 1
ATOM 688 N N . VAL A 1 94 ? 10.401 -1.083 3.316 1.00 86.25 94 VAL A N 1
ATOM 689 C CA . VAL A 1 94 ? 10.863 -1.922 2.196 1.00 86.25 94 VAL A CA 1
ATOM 690 C C . VAL A 1 94 ? 11.266 -3.309 2.685 1.00 86.25 94 VAL A C 1
ATOM 692 O O . VAL A 1 94 ? 10.774 -4.301 2.152 1.00 86.25 94 VAL A O 1
ATOM 695 N N . ASP A 1 95 ? 12.114 -3.395 3.710 1.00 87.94 95 ASP A N 1
ATOM 696 C CA . ASP A 1 95 ? 12.588 -4.684 4.225 1.00 87.94 95 ASP A CA 1
ATOM 697 C C . ASP A 1 95 ? 11.427 -5.554 4.728 1.00 87.94 95 ASP A C 1
ATOM 699 O O . ASP A 1 95 ? 11.369 -6.753 4.443 1.00 87.94 95 ASP A O 1
ATOM 703 N N . ALA A 1 96 ? 10.467 -4.951 5.434 1.00 87.38 96 ALA A N 1
ATOM 704 C CA . ALA A 1 96 ? 9.305 -5.664 5.946 1.00 87.38 96 ALA A CA 1
ATOM 705 C C . ALA A 1 96 ? 8.383 -6.171 4.827 1.00 87.38 96 ALA A C 1
ATOM 707 O O . ALA A 1 96 ? 7.866 -7.284 4.929 1.00 87.38 96 ALA A O 1
ATOM 708 N N . LEU A 1 97 ? 8.198 -5.385 3.763 1.00 85.31 97 LEU A N 1
ATOM 709 C CA . LEU A 1 97 ? 7.406 -5.779 2.599 1.00 85.31 97 LEU A CA 1
ATOM 710 C C . LEU A 1 97 ? 8.085 -6.904 1.823 1.00 85.31 97 LEU A C 1
ATOM 712 O O . LEU A 1 97 ? 7.462 -7.935 1.598 1.00 85.31 97 LEU A O 1
ATOM 716 N N . LEU A 1 98 ? 9.371 -6.768 1.496 1.00 86.44 98 LEU A N 1
ATOM 717 C CA . LEU A 1 98 ? 10.121 -7.802 0.775 1.00 86.44 98 LEU A CA 1
ATOM 718 C C . LEU A 1 98 ? 10.196 -9.124 1.552 1.00 86.44 98 LEU A C 1
ATOM 720 O 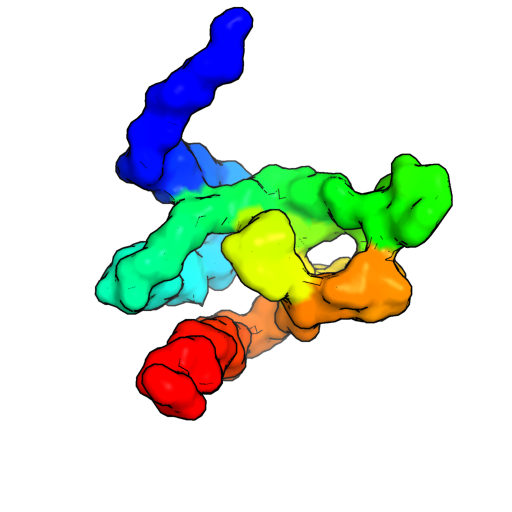O . LEU A 1 98 ? 10.201 -10.197 0.954 1.00 86.44 98 LEU A O 1
ATOM 724 N N . ALA A 1 99 ? 10.183 -9.073 2.886 1.00 86.38 99 ALA A N 1
ATOM 725 C CA . ALA A 1 99 ? 10.099 -10.274 3.706 1.00 86.38 99 ALA A CA 1
ATOM 726 C C . ALA A 1 99 ? 8.767 -11.034 3.548 1.00 86.38 99 ALA A C 1
ATOM 728 O O . ALA A 1 99 ? 8.742 -12.231 3.824 1.00 86.38 99 ALA A O 1
ATOM 729 N N . LEU A 1 100 ? 7.674 -10.389 3.110 1.00 81.69 100 LEU A N 1
ATOM 730 C CA . LEU A 1 100 ? 6.380 -11.053 2.899 1.00 81.69 100 LEU A CA 1
ATOM 731 C C . LEU A 1 100 ? 6.401 -12.017 1.708 1.00 81.69 100 LEU A C 1
ATOM 733 O O . LEU A 1 100 ? 5.786 -13.076 1.796 1.00 81.69 100 LEU A O 1
ATOM 737 N N . ASP A 1 101 ? 7.115 -11.666 0.637 1.00 65.56 101 ASP A N 1
ATOM 738 C CA . ASP A 1 101 ? 7.221 -12.476 -0.586 1.00 65.56 101 ASP A CA 1
ATOM 739 C C . ASP A 1 101 ? 7.997 -13.784 -0.330 1.00 65.56 101 ASP A C 1
ATOM 741 O O . ASP A 1 101 ? 7.597 -14.879 -0.733 1.00 65.56 101 ASP A O 1
ATOM 745 N N . ASN A 1 102 ? 9.043 -13.704 0.497 1.00 57.16 102 ASN A N 1
ATOM 746 C CA . ASN A 1 102 ? 9.879 -14.854 0.843 1.00 57.16 102 ASN A CA 1
ATOM 747 C C . ASN A 1 102 ? 9.155 -15.936 1.671 1.00 57.16 102 ASN A C 1
ATOM 749 O O . ASN A 1 102 ? 9.656 -17.060 1.771 1.00 57.16 102 ASN A O 1
ATOM 753 N N . VAL A 1 103 ? 8.002 -15.635 2.282 1.00 53.12 103 VAL A N 1
ATOM 754 C CA . VAL A 1 103 ? 7.267 -16.596 3.127 1.00 53.12 103 VAL A CA 1
ATOM 755 C C . VAL A 1 103 ? 6.426 -17.570 2.291 1.00 53.12 103 VAL A C 1
ATOM 757 O O . VAL A 1 103 ? 6.191 -18.693 2.734 1.00 53.12 103 VAL A O 1
ATOM 760 N N . GLU A 1 104 ? 6.027 -17.210 1.067 1.00 47.19 104 GLU A N 1
ATOM 761 C CA . GLU A 1 104 ? 5.140 -18.049 0.240 1.00 47.19 104 GLU A CA 1
ATOM 762 C C . GLU A 1 104 ? 5.891 -19.067 -0.647 1.00 47.19 104 GLU A C 1
ATOM 764 O O . GLU A 1 104 ? 5.285 -20.024 -1.122 1.00 47.19 104 GLU A O 1
ATOM 769 N N . THR A 1 105 ? 7.220 -18.951 -0.784 1.00 44.50 105 THR A N 1
ATOM 770 C CA . THR A 1 105 ? 8.066 -19.891 -1.561 1.00 44.50 105 THR A CA 1
ATOM 771 C C . THR A 1 105 ? 8.580 -21.099 -0.746 1.00 44.50 105 THR A C 1
ATOM 773 O O . THR A 1 105 ? 9.132 -22.042 -1.308 1.00 44.50 105 THR A O 1
ATOM 776 N N . THR A 1 106 ? 8.372 -21.147 0.579 1.00 40.75 106 THR A N 1
ATOM 777 C CA . THR A 1 106 ? 8.716 -22.328 1.410 1.00 40.75 106 THR A CA 1
ATOM 778 C C . THR A 1 106 ? 7.529 -23.292 1.539 1.00 40.75 106 THR A C 1
ATOM 780 O O . THR A 1 106 ? 7.031 -23.545 2.641 1.00 40.75 106 THR A O 1
ATOM 783 N N . ARG A 1 107 ? 7.046 -23.844 0.420 1.00 37.88 107 ARG A N 1
ATOM 784 C CA . ARG A 1 107 ? 6.113 -24.979 0.451 1.00 37.88 107 ARG A CA 1
ATOM 785 C C . ARG A 1 107 ? 6.330 -25.973 -0.677 1.00 37.88 107 ARG A C 1
ATOM 787 O O . ARG A 1 107 ? 6.572 -25.529 -1.816 1.00 37.88 107 ARG A O 1
#

Secondary structure (DSSP, 8-state):
------HHHHHHHHHHHS-GGGHHHHHHHHHTTPPPPEEEEEEE-TTS-EEEEEEEEETTTTEEEE-TT-HHHHHHHHHTT-EEEETTSHHHHHHHHHHHHTTTT--